Protein AF-A0A374RTV6-F1 (afdb_monomer_lite)

Foldseek 3Di:
DDDFQWKAAQQGRIFGFPDWDQDPVVRWIWTDGPPDPDTHTPVRIDSGRQDDPVLQVVLQVQLVVDPPPSLCSSVVHDPPPLPPDPCVPDPDSPVVSVVVSVVSVCVNVVVPPPD

Sequence (115 aa):
MEREIDLYGPRGEHYKVRFFARLPHMDSWLISYAFNNDLIAVSSLYLKAPDSWKKLLEDLDEGANHSEYSPCFYFRKDMCDCSSCEADRYSNCDQPAFKDIASRIRKLRGEGDAD

Structure (mmCIF, N/CA/C/O backbone):
data_AF-A0A374RTV6-F1
#
_entry.id   AF-A0A374RTV6-F1
#
loop_
_atom_site.group_PDB
_atom_site.id
_atom_site.type_symbol
_atom_site.label_atom_id
_atom_site.label_alt_id
_atom_site.label_comp_id
_atom_site.label_asym_id
_atom_site.label_entity_id
_atom_site.label_seq_id
_atom_site.pdbx_PDB_ins_code
_atom_site.Cartn_x
_atom_site.Cartn_y
_atom_site.Cartn_z
_atom_site.occupancy
_atom_site.B_iso_or_equiv
_atom_site.auth_seq_id
_atom_site.auth_comp_id
_atom_site.auth_asym_id
_atom_site.auth_atom_id
_atom_site.pdbx_PDB_model_num
ATOM 1 N N . MET A 1 1 ? 10.341 4.797 28.668 1.00 40.09 1 MET A N 1
ATOM 2 C CA . MET A 1 1 ? 10.268 5.018 27.211 1.00 40.09 1 MET A CA 1
ATOM 3 C C . MET A 1 1 ? 8.979 4.355 26.754 1.00 40.09 1 MET A C 1
ATOM 5 O O . MET A 1 1 ? 8.953 3.139 26.614 1.00 40.09 1 MET A O 1
ATOM 9 N N . GLU A 1 2 ? 7.876 5.103 26.717 1.00 49.53 2 GLU A N 1
ATOM 10 C CA . GLU A 1 2 ? 6.599 4.570 26.226 1.00 49.53 2 GLU A CA 1
ATOM 11 C C . GLU A 1 2 ? 6.753 4.300 24.728 1.00 49.53 2 GLU A C 1
ATOM 13 O O . GLU A 1 2 ? 7.231 5.162 23.992 1.00 49.53 2 GLU A O 1
ATOM 18 N N . ARG A 1 3 ? 6.449 3.076 24.285 1.00 57.12 3 ARG A N 1
ATOM 19 C CA . ARG A 1 3 ? 6.431 2.762 22.856 1.00 57.12 3 ARG A CA 1
ATOM 20 C C . ARG A 1 3 ? 5.205 3.439 22.263 1.00 57.12 3 ARG A C 1
ATOM 22 O O . ARG A 1 3 ? 4.084 3.059 22.589 1.00 57.12 3 ARG A O 1
ATOM 29 N N . GLU A 1 4 ? 5.434 4.430 21.418 1.00 65.06 4 GLU A N 1
ATOM 30 C CA . GLU A 1 4 ? 4.406 4.979 20.546 1.00 65.06 4 GLU A CA 1
ATOM 31 C C . GLU A 1 4 ? 3.943 3.861 19.603 1.00 65.06 4 GLU A C 1
ATOM 33 O O . GLU A 1 4 ? 4.767 3.220 18.949 1.00 65.06 4 GLU A O 1
ATOM 38 N N . ILE A 1 5 ? 2.645 3.551 19.612 1.00 78.38 5 ILE A N 1
ATOM 39 C CA . ILE A 1 5 ? 2.055 2.570 18.698 1.00 78.38 5 ILE A CA 1
ATOM 40 C C . ILE A 1 5 ? 1.348 3.356 17.603 1.00 78.38 5 ILE A C 1
ATOM 42 O O . ILE A 1 5 ? 0.345 4.023 17.863 1.00 78.38 5 ILE A O 1
ATOM 46 N N . ASP A 1 6 ? 1.876 3.248 16.390 1.00 84.94 6 ASP A N 1
ATOM 47 C CA . ASP A 1 6 ? 1.260 3.782 15.185 1.00 84.94 6 ASP A CA 1
ATOM 48 C C . ASP A 1 6 ? 0.240 2.781 14.639 1.00 84.94 6 ASP A C 1
ATOM 50 O O . ASP A 1 6 ? 0.559 1.613 14.402 1.00 84.94 6 ASP A O 1
ATOM 54 N N . LEU A 1 7 ? -0.997 3.240 14.448 1.00 90.56 7 LEU A N 1
ATOM 55 C CA . LEU A 1 7 ? -2.055 2.467 13.803 1.00 90.56 7 LEU A CA 1
ATOM 56 C C . LEU A 1 7 ? -2.552 3.189 12.560 1.00 90.56 7 LEU A C 1
ATOM 58 O O . LEU A 1 7 ? -2.532 4.416 12.492 1.00 90.56 7 LEU A O 1
ATOM 62 N N . TYR A 1 8 ? -3.0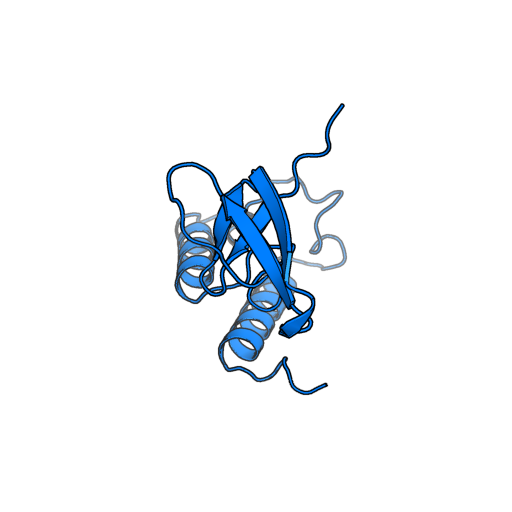25 2.419 11.588 1.00 90.81 8 TYR A N 1
ATOM 63 C CA . TYR A 1 8 ? -3.496 2.938 10.315 1.00 90.81 8 TYR A CA 1
ATOM 64 C C . TYR A 1 8 ? -4.934 2.526 10.035 1.00 90.81 8 TYR A C 1
ATOM 66 O O . TYR A 1 8 ? -5.312 1.382 10.276 1.00 90.81 8 TYR A O 1
ATOM 74 N N . GLY A 1 9 ? -5.728 3.457 9.517 1.00 88.94 9 GLY A N 1
ATOM 75 C CA . GLY A 1 9 ? -7.070 3.198 9.015 1.00 88.94 9 GLY A CA 1
ATOM 76 C C . GLY A 1 9 ? -7.067 2.435 7.689 1.00 88.94 9 GLY A C 1
ATOM 77 O O . GLY A 1 9 ? -6.022 2.302 7.046 1.00 88.94 9 GLY A O 1
ATOM 78 N N . PRO A 1 10 ? -8.240 1.963 7.236 1.00 83.31 10 PRO A N 1
ATOM 79 C CA . PRO A 1 10 ? -8.382 1.209 5.990 1.00 83.31 10 PRO A CA 1
ATOM 80 C C . PRO A 1 10 ? -8.013 2.009 4.736 1.00 83.31 10 PRO A C 1
ATOM 82 O O . PRO A 1 10 ? -7.788 1.413 3.688 1.00 83.31 10 PRO A O 1
ATOM 85 N N . ARG A 1 11 ? -7.925 3.345 4.816 1.00 79.75 11 ARG A N 1
ATOM 86 C CA . ARG A 1 11 ? -7.473 4.201 3.707 1.00 79.75 11 ARG A CA 1
ATOM 87 C C . ARG A 1 11 ? -6.068 4.764 3.941 1.00 79.75 11 ARG A C 1
ATOM 89 O O . ARG A 1 11 ? -5.655 5.676 3.228 1.00 79.75 11 ARG A O 1
ATOM 96 N N . GLY A 1 12 ? -5.338 4.236 4.925 1.00 83.38 12 GLY A N 1
ATOM 97 C CA . GLY A 1 12 ? -3.995 4.694 5.279 1.00 83.38 12 GLY A CA 1
ATOM 98 C C . GLY A 1 12 ? -3.963 5.904 6.213 1.00 83.38 12 GLY A C 1
ATOM 99 O O . GLY A 1 12 ? -2.898 6.492 6.385 1.00 83.38 12 GLY A O 1
ATOM 100 N N . GLU A 1 13 ? -5.088 6.288 6.828 1.00 87.94 13 GLU A N 1
ATOM 101 C CA . GLU A 1 13 ? -5.113 7.348 7.840 1.00 87.94 13 GLU A CA 1
ATOM 102 C C . GLU A 1 13 ? -4.208 6.977 9.015 1.00 87.94 13 GLU A C 1
ATOM 104 O O . GLU A 1 13 ? -4.363 5.904 9.584 1.00 87.94 13 GLU A O 1
ATOM 109 N N . HIS A 1 14 ? -3.273 7.843 9.399 1.00 88.06 14 HIS A N 1
ATOM 110 C CA . HIS A 1 14 ? -2.373 7.577 10.520 1.00 88.06 14 HIS A CA 1
ATOM 111 C C . HIS A 1 14 ? -2.994 8.035 11.843 1.00 88.06 14 HIS A C 1
ATOM 113 O O . HIS A 1 14 ? -3.397 9.189 11.991 1.00 88.06 14 HIS A O 1
ATOM 119 N N . TYR A 1 15 ? -3.051 7.126 12.815 1.00 88.06 15 TYR A N 1
ATOM 120 C CA . TYR A 1 15 ? -3.574 7.365 14.152 1.00 88.06 15 TYR A CA 1
ATOM 121 C C . TYR A 1 15 ? -2.468 7.215 15.193 1.00 88.06 15 TYR A C 1
ATOM 123 O O . TYR A 1 15 ? -1.983 6.116 15.467 1.00 88.06 15 TYR A O 1
ATOM 131 N N . LYS A 1 16 ? -2.139 8.335 15.842 1.00 87.75 16 LYS A N 1
ATOM 132 C CA . LYS A 1 16 ? -1.317 8.350 17.051 1.00 87.75 16 LYS A CA 1
ATOM 133 C C . LYS A 1 16 ? -2.182 7.988 18.254 1.00 87.75 16 LYS A C 1
ATOM 135 O O . LYS A 1 16 ? -3.020 8.787 18.690 1.00 87.75 16 LYS A O 1
ATOM 140 N N . VAL A 1 17 ? -2.000 6.771 18.762 1.00 87.44 17 VAL A N 1
ATOM 141 C CA . VAL A 1 17 ? -2.823 6.225 19.847 1.00 87.44 17 VAL A CA 1
ATOM 142 C C . VAL A 1 17 ? -2.520 6.940 21.160 1.00 87.44 17 VAL A C 1
ATOM 144 O O . VAL A 1 17 ? -1.371 7.037 21.583 1.00 87.44 17 VAL A O 1
ATOM 147 N N . ARG A 1 18 ? -3.573 7.411 21.834 1.00 86.75 18 ARG A N 1
ATOM 148 C CA . ARG A 1 18 ? -3.487 7.987 23.179 1.00 86.75 18 ARG A CA 1
ATOM 149 C C . ARG A 1 18 ? -3.685 6.924 24.254 1.00 86.75 18 ARG A C 1
ATOM 151 O O . ARG A 1 18 ? -2.904 6.846 25.194 1.00 86.75 18 ARG A O 1
ATOM 158 N N . PHE A 1 19 ? -4.748 6.134 24.134 1.00 87.19 19 PHE A N 1
ATOM 159 C CA . PHE A 1 19 ? -5.014 5.001 25.014 1.00 87.19 19 PHE A CA 1
ATOM 160 C C . PHE A 1 19 ? -5.878 3.955 24.315 1.00 87.19 19 PHE A C 1
ATOM 162 O O . PHE A 1 19 ? -6.618 4.255 23.375 1.00 87.19 19 PHE A O 1
ATOM 169 N N . PHE A 1 20 ? -5.799 2.735 24.837 1.00 90.44 20 PHE A N 1
ATOM 170 C CA . PHE A 1 20 ? -6.688 1.639 24.490 1.00 90.44 20 PHE A CA 1
ATOM 171 C C . PHE A 1 20 ? -7.801 1.535 25.531 1.00 90.44 20 PHE A C 1
ATOM 173 O O . PHE A 1 20 ? -7.544 1.618 26.733 1.00 90.44 20 PHE A O 1
ATOM 180 N N . ALA A 1 21 ? -9.030 1.322 25.077 1.00 91.25 21 ALA A N 1
ATOM 181 C CA . ALA A 1 21 ? -10.181 1.067 25.928 1.00 91.25 21 ALA A CA 1
ATOM 182 C C . ALA A 1 21 ? -10.760 -0.312 25.611 1.00 91.25 21 ALA A C 1
ATOM 184 O O . ALA A 1 21 ? -11.132 -0.599 24.473 1.00 91.25 21 ALA A O 1
ATOM 185 N N . ARG A 1 22 ? -10.862 -1.169 26.627 1.00 92.12 22 ARG A N 1
ATOM 186 C CA . ARG A 1 22 ? -11.592 -2.433 26.525 1.00 92.12 22 ARG A CA 1
ATOM 187 C C . ARG A 1 22 ? -13.056 -2.181 26.874 1.00 92.12 22 ARG A C 1
ATOM 189 O O . ARG A 1 22 ? -13.336 -1.636 27.937 1.00 92.12 22 ARG A O 1
ATOM 196 N N . LEU A 1 23 ? -13.977 -2.626 26.019 1.00 89.69 23 LEU A N 1
ATOM 197 C CA . LEU A 1 23 ? -15.417 -2.656 26.305 1.00 89.69 23 LEU A CA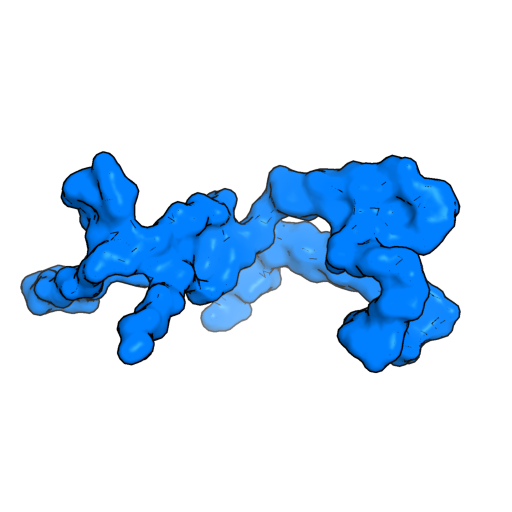 1
ATOM 198 C C . LEU A 1 23 ? -15.886 -4.103 26.521 1.00 89.69 23 LEU A C 1
ATOM 200 O O . LEU A 1 23 ? -16.247 -4.766 25.543 1.00 89.69 23 LEU A O 1
ATOM 204 N N . PRO A 1 24 ? -15.885 -4.630 27.765 1.00 90.75 24 PRO A N 1
ATOM 205 C CA . PRO A 1 24 ? -16.132 -6.049 28.031 1.00 90.75 24 PRO A CA 1
ATOM 206 C C . PRO A 1 24 ? -17.430 -6.570 27.415 1.00 90.75 24 PRO A C 1
ATOM 208 O O . PRO A 1 24 ? -17.426 -7.640 26.821 1.00 90.75 24 PRO A O 1
ATOM 211 N N . HIS A 1 25 ? -18.499 -5.768 27.469 1.00 90.25 25 HIS A N 1
ATOM 212 C CA . HIS A 1 25 ? -19.815 -6.123 26.938 1.00 90.25 25 HIS A CA 1
ATOM 213 C C . HIS A 1 25 ? -19.831 -6.400 25.424 1.00 90.25 25 HIS A C 1
ATOM 215 O O . HIS A 1 25 ? -20.628 -7.207 24.965 1.00 90.25 25 HIS A O 1
ATOM 221 N N . MET A 1 26 ? -18.947 -5.758 24.657 1.00 86.81 26 MET A N 1
ATOM 222 C CA . MET A 1 26 ? -18.879 -5.889 23.194 1.00 86.81 26 MET A CA 1
ATOM 223 C C . MET A 1 26 ? -17.725 -6.776 22.720 1.00 86.81 26 MET A C 1
ATOM 225 O O . MET A 1 26 ? -17.409 -6.791 21.535 1.00 86.81 26 MET A O 1
ATOM 229 N N . ASP A 1 27 ? -17.009 -7.406 23.650 1.00 90.38 27 ASP A N 1
ATOM 230 C CA . ASP A 1 27 ? -15.752 -8.114 23.392 1.00 90.38 27 ASP A CA 1
ATOM 231 C C . ASP A 1 27 ? -14.735 -7.361 22.503 1.00 90.38 27 ASP A C 1
ATOM 233 O O . ASP A 1 27 ? -13.917 -7.941 21.804 1.00 90.38 27 ASP A O 1
ATOM 237 N N . SER A 1 28 ? -14.780 -6.026 22.528 1.00 91.75 28 SER A N 1
ATOM 238 C CA . SER A 1 28 ? -14.013 -5.178 21.617 1.00 91.75 28 SER A CA 1
ATOM 239 C C . SER A 1 28 ? -12.959 -4.342 22.340 1.00 91.75 28 SER A C 1
ATOM 241 O O . SER A 1 28 ? -13.125 -3.959 23.509 1.00 91.75 28 SER A O 1
ATOM 243 N N . TRP A 1 29 ? -11.881 -4.049 21.615 1.00 94.12 29 TRP A N 1
ATOM 244 C CA . TRP A 1 29 ? -10.891 -3.031 21.951 1.00 94.12 29 TRP A CA 1
ATOM 245 C C . TRP A 1 29 ? -11.086 -1.820 21.048 1.00 94.12 29 TRP A C 1
ATOM 247 O O . TRP A 1 29 ? -11.256 -1.965 19.837 1.00 94.12 29 TRP A O 1
ATOM 257 N N . LEU A 1 30 ? -11.031 -0.636 21.641 1.00 92.88 30 LEU A N 1
ATOM 258 C CA . LEU A 1 30 ? -11.098 0.639 20.947 1.00 92.88 30 LEU A CA 1
ATOM 259 C C . LEU A 1 30 ? -9.817 1.431 21.204 1.00 92.88 30 LEU A C 1
ATOM 261 O O . LEU A 1 30 ? -9.179 1.261 22.246 1.00 92.88 30 LEU A O 1
ATOM 265 N N . ILE A 1 31 ? -9.477 2.330 20.290 1.00 91.12 31 ILE A N 1
ATOM 266 C CA . ILE A 1 31 ? -8.484 3.376 20.531 1.00 91.12 31 ILE A CA 1
ATOM 267 C C . ILE A 1 31 ? -9.146 4.739 20.630 1.00 91.12 31 ILE A C 1
ATOM 269 O O . ILE A 1 31 ? -10.145 5.006 19.967 1.00 91.12 31 ILE A O 1
ATOM 273 N N . SER A 1 32 ? -8.523 5.613 21.410 1.00 88.94 32 SER A N 1
ATOM 274 C CA . SER A 1 32 ? -8.658 7.061 21.277 1.00 88.94 32 SER A CA 1
ATOM 275 C C . SER A 1 32 ? -7.376 7.607 20.647 1.00 88.94 32 SER A C 1
ATOM 277 O O . SER A 1 32 ? -6.276 7.170 21.002 1.00 88.94 32 SER A O 1
ATOM 279 N N . TYR A 1 33 ? -7.506 8.560 19.726 1.00 84.31 33 TYR A N 1
ATOM 280 C CA . TYR A 1 33 ? -6.388 9.248 19.075 1.00 84.31 33 TYR A CA 1
ATOM 281 C C . TYR A 1 33 ? -6.455 10.761 19.327 1.00 84.31 33 TYR A C 1
ATOM 283 O O . TYR A 1 33 ? -7.457 11.286 19.810 1.00 84.31 33 TYR A O 1
ATOM 291 N N . ALA A 1 34 ? -5.354 11.472 19.083 1.00 69.94 34 ALA A N 1
ATOM 292 C CA . ALA A 1 34 ? -5.259 12.891 19.421 1.00 69.94 34 ALA A CA 1
ATOM 293 C C . ALA A 1 34 ? -6.264 13.764 18.635 1.00 69.94 34 ALA A C 1
ATOM 295 O O . ALA A 1 34 ? -6.501 13.544 17.451 1.00 69.94 34 ALA A O 1
ATOM 296 N N . PHE A 1 35 ? -6.790 14.797 19.306 1.00 63.19 35 PHE A N 1
ATOM 297 C CA . PHE A 1 35 ? -7.675 15.860 18.792 1.00 63.19 35 PHE A CA 1
ATOM 298 C C . PHE A 1 35 ? -9.149 15.517 18.519 1.00 63.19 35 PHE A C 1
ATOM 300 O O . PHE A 1 35 ? -9.916 16.453 18.310 1.00 63.19 35 PHE A O 1
ATOM 307 N N . ASN A 1 36 ? -9.578 14.255 18.636 1.00 65.19 36 ASN A N 1
ATOM 308 C CA . ASN A 1 36 ? -10.998 13.877 18.621 1.00 65.19 36 ASN A CA 1
ATOM 309 C C . ASN A 1 36 ? -11.355 12.973 19.814 1.00 65.19 36 ASN A C 1
ATOM 311 O O . ASN A 1 36 ? -10.537 12.189 20.287 1.00 65.19 36 ASN A O 1
ATOM 315 N N . ASN A 1 37 ? -12.603 13.065 20.283 1.00 71.12 37 ASN A N 1
ATOM 316 C CA . ASN A 1 37 ? -13.174 12.127 21.264 1.00 71.12 37 ASN A CA 1
ATOM 317 C C . ASN A 1 37 ? -13.726 10.852 20.601 1.00 71.12 37 ASN A C 1
ATOM 319 O O . ASN A 1 37 ? -14.408 10.062 21.255 1.00 71.12 37 ASN A O 1
ATOM 323 N N . ASP A 1 38 ? -13.447 10.657 19.313 1.00 81.12 38 ASP A N 1
ATOM 324 C CA . ASP A 1 38 ? -13.891 9.487 18.574 1.00 81.12 38 ASP A CA 1
ATOM 325 C C . ASP A 1 38 ? -13.136 8.246 19.049 1.00 81.12 38 ASP A C 1
ATOM 327 O O . ASP A 1 38 ? -11.922 8.266 19.283 1.00 81.12 38 ASP A O 1
ATOM 331 N N . LEU A 1 39 ? -13.882 7.153 19.183 1.00 86.62 39 LEU A N 1
ATOM 332 C CA . LEU A 1 39 ? -13.340 5.838 19.476 1.00 86.62 39 LEU A CA 1
ATOM 333 C C . LEU A 1 39 ? -13.402 4.985 18.212 1.00 86.62 39 LEU A C 1
ATOM 335 O O . LEU A 1 39 ? -14.467 4.839 17.614 1.00 86.62 39 LEU A O 1
ATOM 339 N N . ILE A 1 40 ? -12.269 4.404 17.826 1.00 90.62 40 ILE A N 1
ATOM 340 C CA . ILE A 1 40 ? -12.169 3.539 16.644 1.00 90.62 40 ILE A CA 1
ATOM 341 C C . ILE A 1 40 ? -11.919 2.109 17.099 1.00 90.62 40 ILE A C 1
ATOM 343 O O . ILE A 1 40 ? -11.101 1.872 17.988 1.00 90.62 40 ILE A O 1
ATOM 347 N N . ALA A 1 41 ? -12.617 1.152 16.490 1.00 92.62 41 ALA A N 1
ATOM 348 C CA . ALA A 1 41 ? -12.396 -0.259 16.759 1.00 92.62 41 ALA A CA 1
ATOM 349 C C . ALA A 1 41 ? -10.993 -0.684 16.320 1.00 92.62 41 ALA A C 1
ATOM 351 O O . ALA A 1 41 ? -10.591 -0.472 15.181 1.00 92.62 41 ALA A O 1
ATOM 352 N N . VAL A 1 42 ? -10.249 -1.335 17.214 1.00 92.12 42 VAL A N 1
ATOM 353 C CA . VAL A 1 42 ? -8.915 -1.866 16.891 1.00 92.12 42 VAL A CA 1
ATOM 354 C C . VAL A 1 42 ? -8.988 -2.875 15.746 1.00 92.12 42 VAL A C 1
ATOM 356 O O . VAL A 1 42 ? -8.075 -2.942 14.934 1.00 92.12 42 VAL A O 1
ATOM 359 N N . SER A 1 43 ? -10.092 -3.617 15.638 1.00 91.56 43 SER A N 1
ATOM 360 C CA . SER A 1 43 ? -10.320 -4.588 14.563 1.00 91.56 43 SER A CA 1
ATOM 361 C C . SER A 1 43 ? -10.393 -3.972 13.162 1.00 91.56 43 SER A C 1
ATOM 363 O O . SER A 1 43 ? -10.253 -4.703 12.189 1.00 91.56 43 SER A O 1
ATOM 365 N N . SER A 1 44 ? -10.596 -2.656 13.038 1.00 90.12 44 SER A N 1
ATOM 366 C CA . SER A 1 44 ? -10.593 -1.950 11.749 1.00 90.12 44 SER A CA 1
ATOM 367 C C . SER A 1 44 ? -9.264 -1.252 11.441 1.00 90.12 44 SER A C 1
ATOM 369 O O . SER A 1 44 ? -9.213 -0.426 10.530 1.00 90.12 44 SER A O 1
ATOM 371 N N . LEU A 1 45 ? -8.219 -1.504 12.233 1.00 91.31 45 LEU A N 1
ATOM 372 C CA . LEU A 1 45 ? -6.932 -0.822 12.138 1.00 91.31 45 LEU A CA 1
ATOM 373 C C . LEU A 1 45 ? -5.799 -1.788 11.801 1.00 91.31 45 LEU A C 1
ATOM 375 O O . LEU A 1 45 ? -5.834 -2.974 12.125 1.00 91.31 45 LEU A O 1
ATOM 379 N N . TYR A 1 46 ? -4.753 -1.238 11.196 1.00 89.12 46 TYR A N 1
ATOM 380 C CA . TYR A 1 46 ? -3.591 -1.973 10.721 1.00 89.12 46 TYR A CA 1
ATOM 381 C C . TYR A 1 46 ? -2.317 -1.461 11.393 1.00 89.12 46 TYR A C 1
ATOM 383 O O . TYR A 1 46 ? -2.162 -0.267 11.635 1.00 89.12 46 TYR A O 1
ATOM 391 N N . LEU A 1 47 ? -1.367 -2.361 11.653 1.00 88.88 47 LEU A N 1
ATOM 392 C CA . LEU A 1 47 ? -0.032 -2.009 12.170 1.00 88.88 47 LEU A CA 1
ATOM 393 C C . LEU A 1 47 ? 0.877 -1.379 11.102 1.00 88.88 47 LEU A C 1
ATOM 395 O O . LEU A 1 47 ? 1.916 -0.808 11.417 1.00 88.88 47 LEU A O 1
ATOM 399 N N . LYS A 1 48 ? 0.513 -1.523 9.828 1.00 86.25 48 LYS A N 1
ATOM 400 C CA . LYS A 1 48 ? 1.174 -0.899 8.681 1.00 86.25 48 LYS A CA 1
ATOM 401 C C . LYS A 1 48 ? 0.097 -0.266 7.820 1.00 86.25 48 LYS A C 1
ATOM 403 O O . LYS A 1 48 ? -0.971 -0.857 7.684 1.00 86.25 48 LYS A O 1
ATOM 408 N N . ALA A 1 49 ? 0.379 0.894 7.235 1.00 84.81 49 ALA A N 1
ATOM 409 C CA . ALA A 1 49 ? -0.553 1.534 6.317 1.00 84.81 49 ALA A CA 1
ATOM 410 C C . ALA A 1 49 ? -0.949 0.542 5.209 1.00 84.81 49 ALA A C 1
ATOM 412 O O . ALA A 1 49 ? -0.044 0.015 4.547 1.00 84.81 49 ALA A O 1
ATOM 413 N N . PRO A 1 50 ? -2.251 0.254 5.017 1.00 85.25 50 PRO A N 1
ATOM 414 C CA . PRO A 1 50 ? -2.682 -0.554 3.893 1.00 85.25 50 PRO A CA 1
ATOM 415 C C . PRO A 1 50 ? -2.312 0.151 2.591 1.00 85.25 50 PRO A C 1
ATOM 417 O O . PRO A 1 50 ? -2.166 1.377 2.527 1.00 85.25 50 PRO A O 1
ATOM 420 N N . ASP A 1 51 ? -2.139 -0.644 1.543 1.00 87.69 51 ASP A N 1
ATOM 421 C CA . ASP A 1 51 ? -1.929 -0.080 0.223 1.00 87.69 51 ASP A CA 1
ATOM 422 C C . ASP A 1 51 ? -3.208 0.609 -0.274 1.00 87.69 51 ASP A C 1
ATOM 424 O O . ASP A 1 51 ? -4.317 0.299 0.163 1.00 87.69 51 ASP A O 1
ATOM 428 N N . SER A 1 52 ? -3.064 1.559 -1.193 1.00 89.25 52 SER A N 1
ATOM 429 C CA . SER A 1 52 ? -4.207 2.242 -1.800 1.00 89.25 52 SER A CA 1
ATOM 430 C C . SER A 1 52 ? -3.927 2.568 -3.260 1.00 89.25 52 SER A C 1
ATOM 432 O O . SER A 1 52 ? -2.778 2.759 -3.653 1.00 89.25 52 SER A O 1
ATOM 434 N N . TRP A 1 53 ? -4.985 2.712 -4.062 1.00 90.00 53 TRP A N 1
ATOM 435 C CA . TRP A 1 53 ? -4.861 3.169 -5.450 1.00 90.00 53 TRP A CA 1
ATOM 436 C C . TRP A 1 53 ? -4.122 4.504 -5.562 1.00 90.00 53 TRP A C 1
ATOM 438 O O . TRP A 1 53 ? -3.316 4.678 -6.469 1.00 90.00 53 TRP A O 1
ATOM 448 N N . LYS A 1 54 ? -4.359 5.422 -4.614 1.00 90.25 54 LYS A N 1
ATOM 449 C CA . LYS A 1 54 ? -3.663 6.710 -4.554 1.00 90.25 54 LYS A CA 1
ATOM 450 C C . LYS A 1 54 ? -2.164 6.518 -4.323 1.00 90.25 54 LYS A C 1
ATOM 452 O O . LYS A 1 54 ? -1.376 7.086 -5.063 1.00 90.25 54 LYS A O 1
ATOM 457 N N . LYS A 1 55 ? -1.781 5.687 -3.350 1.00 90.94 55 LYS A N 1
ATOM 458 C CA . LYS A 1 55 ? -0.371 5.397 -3.062 1.00 90.94 55 LYS A CA 1
ATOM 459 C C . LYS A 1 55 ? 0.318 4.713 -4.245 1.00 90.94 55 LYS A C 1
ATOM 461 O O . LYS A 1 55 ? 1.419 5.099 -4.609 1.00 90.94 55 LYS A O 1
ATOM 466 N N . LEU A 1 56 ? -0.336 3.729 -4.868 1.00 95.06 56 LEU A N 1
ATOM 467 C CA . LEU A 1 56 ? 0.200 3.070 -6.059 1.00 95.06 56 LEU A CA 1
ATOM 468 C C . LEU A 1 56 ? 0.410 4.067 -7.202 1.00 95.06 56 LEU A C 1
ATOM 470 O O . LEU A 1 56 ? 1.445 4.014 -7.855 1.00 95.06 56 LEU A O 1
ATOM 474 N N . LEU A 1 57 ? -0.535 4.984 -7.421 1.00 95.94 57 LEU A N 1
ATOM 475 C CA . LEU A 1 57 ? -0.382 6.036 -8.422 1.00 95.94 57 LEU A CA 1
ATOM 476 C C . LEU A 1 57 ? 0.779 6.980 -8.083 1.00 95.94 57 LEU A C 1
ATOM 478 O O . LEU A 1 57 ? 1.599 7.236 -8.949 1.00 95.94 57 LEU A O 1
ATOM 482 N N . GLU A 1 58 ? 0.900 7.429 -6.832 1.00 94.69 58 GLU A N 1
ATOM 483 C CA . GLU A 1 58 ? 2.012 8.283 -6.392 1.00 94.69 58 GLU A CA 1
ATOM 484 C C . GLU A 1 58 ? 3.379 7.609 -6.583 1.00 94.69 58 GLU A C 1
ATOM 486 O O . GLU A 1 58 ? 4.342 8.275 -6.955 1.00 94.69 58 GLU A O 1
ATOM 491 N N . ASP A 1 59 ? 3.483 6.304 -6.326 1.00 94.94 59 ASP A N 1
ATOM 492 C CA . ASP A 1 59 ? 4.718 5.541 -6.542 1.00 94.94 59 ASP A CA 1
ATOM 493 C C . ASP A 1 59 ? 5.019 5.365 -8.044 1.00 94.94 59 ASP A C 1
ATOM 495 O O . ASP A 1 59 ? 6.170 5.463 -8.467 1.00 94.94 59 ASP A O 1
ATOM 499 N N . LEU A 1 60 ? 3.992 5.148 -8.873 1.00 96.56 60 LEU A N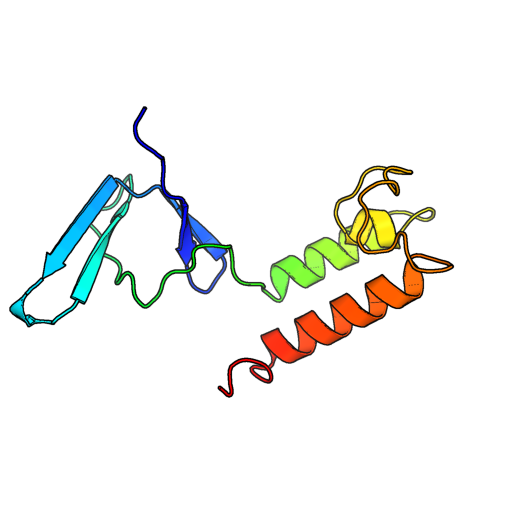 1
ATOM 500 C CA . LEU A 1 60 ? 4.136 5.075 -10.333 1.00 96.56 60 LEU A CA 1
ATOM 501 C C . LEU A 1 60 ? 4.535 6.423 -10.943 1.00 96.56 60 LEU A C 1
ATOM 503 O O . LEU A 1 60 ? 5.425 6.452 -11.790 1.00 96.56 60 LEU A O 1
ATOM 507 N N . ASP A 1 61 ? 3.912 7.518 -10.504 1.00 96.56 61 ASP A N 1
ATOM 508 C CA . ASP A 1 61 ? 4.247 8.879 -10.928 1.00 96.56 61 ASP A CA 1
ATOM 509 C C . ASP A 1 61 ? 5.681 9.229 -10.527 1.00 96.56 61 ASP A C 1
ATOM 511 O O . ASP A 1 61 ? 6.417 9.810 -11.323 1.00 96.56 61 ASP A O 1
ATOM 515 N N . GLU A 1 62 ? 6.109 8.830 -9.324 1.00 94.25 62 GLU A N 1
ATOM 516 C CA . GLU A 1 62 ? 7.501 8.981 -8.904 1.00 94.25 62 GLU A CA 1
ATOM 517 C C . GLU A 1 62 ? 8.427 8.262 -9.887 1.00 94.25 62 GLU A C 1
ATOM 519 O O . GLU A 1 62 ? 9.287 8.902 -10.479 1.00 94.25 62 GLU A O 1
ATOM 524 N N . GLY A 1 63 ? 8.207 6.973 -10.159 1.00 93.44 63 GLY A N 1
ATOM 525 C CA . GLY A 1 63 ? 9.011 6.238 -11.139 1.00 93.44 63 GLY A CA 1
ATOM 526 C C . GLY A 1 63 ? 9.000 6.868 -12.539 1.00 93.44 63 GLY A C 1
ATOM 527 O O . GLY A 1 63 ? 10.047 6.962 -13.177 1.00 93.44 63 GLY A O 1
ATOM 528 N N . ALA A 1 64 ? 7.844 7.338 -13.011 1.00 94.44 64 ALA A N 1
ATOM 529 C CA . ALA A 1 64 ? 7.677 7.919 -14.344 1.00 94.44 64 ALA A CA 1
ATOM 530 C C . ALA A 1 64 ? 8.363 9.286 -14.517 1.00 94.44 64 ALA A C 1
ATOM 532 O O . ALA A 1 64 ? 8.744 9.640 -15.634 1.00 94.44 64 ALA A O 1
ATOM 533 N N . ASN A 1 65 ? 8.537 10.045 -13.432 1.00 94.56 65 ASN A N 1
ATOM 534 C CA . ASN A 1 65 ? 9.174 11.363 -13.463 1.00 94.56 65 ASN A CA 1
ATOM 535 C C . ASN A 1 65 ? 10.710 11.307 -13.544 1.00 94.56 65 ASN A C 1
ATOM 537 O O . ASN A 1 65 ? 11.337 12.347 -13.757 1.00 94.56 65 ASN A O 1
ATOM 541 N N . HIS A 1 66 ? 11.323 10.124 -13.429 1.00 89.44 66 HIS A N 1
ATOM 542 C CA . HIS A 1 66 ? 12.775 9.946 -13.529 1.00 89.44 66 HIS A CA 1
ATOM 543 C C . HIS A 1 66 ? 13.137 9.055 -14.718 1.00 89.44 66 HIS A C 1
ATOM 545 O O . HIS A 1 66 ? 12.663 7.928 -14.838 1.00 89.44 66 HIS A O 1
ATOM 551 N N . SER A 1 67 ? 14.005 9.551 -15.604 1.00 83.25 67 SER A N 1
ATOM 552 C CA . SER A 1 67 ? 14.432 8.837 -16.820 1.00 83.25 67 SER A CA 1
ATOM 553 C C . SER A 1 67 ? 15.472 7.742 -16.567 1.00 83.25 67 SER A C 1
ATOM 555 O O . SER A 1 67 ? 15.623 6.834 -17.379 1.00 83.25 67 SER A O 1
ATOM 557 N N . GLU A 1 68 ? 16.203 7.838 -15.458 1.00 85.25 68 GLU A N 1
ATOM 558 C CA . GLU A 1 68 ? 17.169 6.840 -15.007 1.00 85.25 68 GLU A CA 1
ATOM 559 C C . GLU A 1 68 ? 16.729 6.297 -13.653 1.00 85.25 68 GLU A C 1
ATOM 561 O O . GLU A 1 68 ? 16.184 7.030 -12.829 1.00 85.25 68 GLU A O 1
ATOM 566 N N . TYR A 1 69 ? 16.979 5.008 -13.417 1.00 86.88 69 TYR A N 1
ATOM 567 C CA . TYR A 1 69 ? 16.624 4.342 -12.163 1.00 86.88 69 TYR A CA 1
ATOM 568 C C . TYR A 1 69 ? 15.129 4.453 -11.805 1.00 86.88 69 TYR A C 1
ATOM 570 O O . TYR A 1 69 ? 14.780 4.383 -10.629 1.00 86.88 69 TYR A O 1
ATOM 578 N N . SER A 1 70 ? 14.237 4.581 -12.799 1.00 91.31 70 SER A N 1
ATOM 579 C CA . SER A 1 70 ? 12.777 4.680 -12.614 1.00 91.31 70 SER A CA 1
ATOM 580 C C . SER A 1 70 ? 12.219 3.633 -11.639 1.00 91.31 70 SER A C 1
ATOM 582 O O . SER A 1 70 ? 11.433 3.997 -10.764 1.00 91.31 70 SER A O 1
ATOM 584 N N . PRO A 1 71 ? 12.652 2.353 -11.683 1.00 91.25 71 PRO A N 1
ATOM 585 C CA . PRO A 1 71 ? 12.220 1.375 -10.687 1.00 91.25 71 PRO A CA 1
ATOM 586 C C . PRO A 1 71 ? 12.675 1.692 -9.252 1.00 91.25 71 PRO A C 1
ATOM 588 O O . PRO A 1 71 ? 11.940 1.425 -8.309 1.00 91.25 71 PRO A O 1
ATOM 591 N N . CYS A 1 72 ? 13.862 2.270 -9.050 1.00 89.50 72 CYS A N 1
ATOM 592 C CA . CYS A 1 72 ? 14.330 2.666 -7.717 1.00 89.50 72 CYS A CA 1
ATOM 593 C C . CYS A 1 72 ? 13.453 3.785 -7.146 1.00 89.50 72 CYS A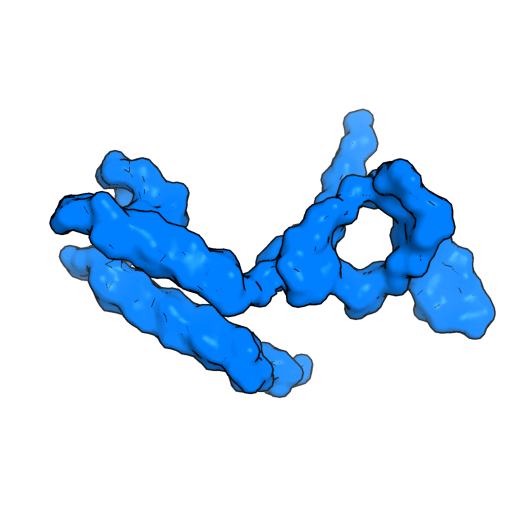 C 1
ATOM 595 O O . CYS A 1 72 ? 13.039 3.718 -5.990 1.00 89.50 72 CYS A O 1
ATOM 597 N N . PHE A 1 73 ? 13.100 4.760 -7.985 1.00 90.94 73 PHE A N 1
ATOM 598 C CA . PHE A 1 73 ? 12.186 5.841 -7.623 1.00 90.94 73 PHE A CA 1
ATOM 599 C C . PHE A 1 73 ? 10.772 5.341 -7.323 1.00 90.94 73 PHE A C 1
ATOM 601 O O . PHE A 1 73 ? 10.189 5.750 -6.319 1.00 90.94 73 PHE A O 1
ATOM 608 N N . TYR A 1 74 ? 10.272 4.375 -8.101 1.00 92.69 74 TYR A N 1
ATOM 609 C CA . TYR A 1 74 ? 9.032 3.655 -7.790 1.00 92.69 74 TYR A CA 1
ATOM 610 C C . TYR A 1 74 ? 9.059 3.042 -6.380 1.00 92.69 74 TYR A C 1
ATOM 612 O O . TYR A 1 74 ? 8.113 3.196 -5.609 1.00 92.69 74 TYR A O 1
ATOM 620 N N . PHE A 1 75 ? 10.176 2.419 -5.998 1.00 89.25 75 PHE A N 1
ATOM 621 C CA . PHE A 1 75 ? 10.368 1.851 -4.660 1.00 89.25 75 PHE A CA 1
ATOM 622 C C . PHE A 1 75 ? 10.727 2.876 -3.574 1.00 89.25 75 PHE A C 1
ATOM 624 O O . PHE A 1 75 ? 11.022 2.481 -2.441 1.00 89.25 75 PHE A O 1
ATOM 631 N N . ARG A 1 76 ? 10.706 4.182 -3.882 1.00 88.25 76 ARG A N 1
ATOM 632 C CA . ARG A 1 76 ? 11.120 5.266 -2.972 1.00 88.25 76 ARG A CA 1
ATOM 633 C C . ARG A 1 76 ? 12.539 5.057 -2.427 1.00 88.25 76 ARG A C 1
ATOM 635 O O . ARG A 1 76 ? 12.802 5.278 -1.244 1.00 88.25 76 ARG A O 1
ATOM 642 N N . LYS A 1 77 ? 13.443 4.579 -3.282 1.00 85.38 77 LYS A N 1
ATOM 643 C CA . LYS A 1 77 ? 14.859 4.361 -2.975 1.00 85.38 77 LYS A CA 1
ATOM 644 C C . LYS A 1 77 ? 15.720 5.423 -3.637 1.00 85.38 77 LYS A C 1
ATOM 646 O O . LYS A 1 77 ? 15.461 5.821 -4.770 1.00 85.38 77 LYS A O 1
ATOM 651 N N . ASP A 1 78 ? 16.780 5.813 -2.937 1.00 76.88 78 ASP A N 1
ATOM 652 C CA . ASP A 1 78 ? 17.817 6.660 -3.509 1.00 76.88 78 ASP A CA 1
ATOM 653 C C . ASP A 1 78 ? 18.588 5.904 -4.597 1.00 76.88 78 ASP A C 1
ATOM 655 O O . ASP A 1 78 ? 18.742 4.675 -4.561 1.00 76.88 78 ASP A O 1
ATOM 659 N N . MET A 1 79 ? 19.084 6.659 -5.580 1.00 70.75 79 MET A N 1
ATOM 660 C CA . MET A 1 79 ? 19.905 6.131 -6.665 1.00 70.75 79 MET A CA 1
ATOM 661 C C . MET A 1 79 ? 21.075 5.314 -6.079 1.00 70.75 79 MET A C 1
ATOM 663 O O . MET A 1 79 ? 21.842 5.817 -5.260 1.00 70.75 79 MET A O 1
ATOM 667 N N . CYS A 1 80 ? 21.220 4.062 -6.519 1.00 67.00 80 CYS A N 1
ATOM 668 C CA . CYS A 1 80 ? 22.327 3.154 -6.183 1.00 67.00 80 CYS A CA 1
ATOM 669 C C . CYS A 1 80 ? 22.379 2.555 -4.760 1.00 67.00 80 CYS A C 1
ATOM 671 O O . CYS A 1 80 ? 23.351 1.855 -4.464 1.00 67.00 80 CYS A O 1
ATOM 673 N N . ASP A 1 81 ? 21.361 2.707 -3.903 1.00 72.38 81 ASP A N 1
ATOM 674 C CA . ASP A 1 81 ? 21.288 1.920 -2.654 1.00 72.38 81 ASP A CA 1
ATOM 675 C C . ASP A 1 81 ? 20.709 0.512 -2.898 1.00 72.38 81 ASP A C 1
ATOM 677 O O . ASP A 1 81 ? 19.600 0.161 -2.483 1.00 72.38 81 ASP A O 1
ATOM 681 N N . CYS A 1 82 ? 21.466 -0.308 -3.632 1.00 78.56 82 CYS A N 1
ATOM 682 C CA . CYS A 1 82 ? 21.048 -1.664 -4.000 1.00 78.56 82 CYS A CA 1
ATOM 683 C C . CYS A 1 82 ? 21.423 -2.720 -2.955 1.00 78.56 82 CYS A C 1
ATOM 685 O O . CYS A 1 82 ? 20.801 -3.773 -2.919 1.00 78.56 82 CYS A O 1
ATOM 687 N N . SER A 1 83 ? 22.374 -2.435 -2.060 1.00 75.06 83 SER A N 1
ATOM 688 C CA . SER A 1 83 ? 22.940 -3.426 -1.125 1.00 75.06 83 SER A CA 1
ATOM 689 C C . SER A 1 83 ? 21.922 -4.070 -0.169 1.00 75.06 83 SER A C 1
ATOM 691 O O . SER A 1 83 ? 22.149 -5.161 0.351 1.00 75.06 83 SER A O 1
ATOM 693 N N . SER A 1 84 ? 20.786 -3.401 0.050 1.00 74.31 84 SER A N 1
ATOM 694 C CA . SER A 1 84 ? 19.652 -3.882 0.849 1.00 74.31 84 SER A CA 1
ATOM 695 C C . SER A 1 84 ? 18.333 -3.905 0.065 1.00 74.31 84 SER A C 1
ATOM 697 O O . SER A 1 84 ? 17.255 -4.051 0.647 1.00 74.31 84 SER A O 1
ATOM 699 N N . CYS A 1 85 ? 18.401 -3.735 -1.256 1.00 79.94 85 CYS A N 1
ATOM 700 C CA . CYS A 1 85 ? 17.229 -3.616 -2.104 1.00 79.94 85 CYS A CA 1
ATOM 701 C C . CYS A 1 85 ? 16.593 -4.987 -2.350 1.00 79.94 85 CYS A C 1
ATOM 703 O O . CYS A 1 85 ? 17.263 -5.984 -2.608 1.00 79.94 85 CYS A O 1
ATOM 705 N N . GLU A 1 86 ? 15.265 -5.040 -2.343 1.00 74.88 86 GLU A N 1
ATOM 706 C CA . GLU A 1 86 ? 14.517 -6.245 -2.713 1.00 74.88 86 GLU A CA 1
ATOM 707 C C . GLU A 1 86 ? 14.761 -6.687 -4.166 1.00 74.88 86 GLU A C 1
ATOM 709 O O . GLU A 1 86 ? 14.584 -7.861 -4.503 1.00 74.88 86 GLU A O 1
ATOM 714 N N . ALA A 1 87 ? 15.236 -5.763 -5.006 1.00 78.50 87 ALA A N 1
ATOM 715 C CA . ALA A 1 87 ? 15.647 -6.017 -6.377 1.00 78.50 87 ALA A CA 1
ATOM 716 C C . ALA A 1 87 ? 17.096 -6.530 -6.518 1.00 78.50 87 ALA A C 1
ATOM 718 O O . ALA A 1 87 ? 17.461 -6.945 -7.612 1.00 78.50 87 ALA A O 1
ATOM 719 N N . ASP A 1 88 ? 17.912 -6.563 -5.454 1.00 77.81 88 ASP A N 1
ATOM 720 C CA . ASP A 1 88 ? 19.356 -6.891 -5.517 1.00 77.81 88 ASP A CA 1
ATOM 721 C C . ASP A 1 88 ? 19.650 -8.287 -6.099 1.00 77.81 88 ASP A C 1
ATOM 723 O O . ASP A 1 88 ? 20.679 -8.537 -6.719 1.00 77.81 88 ASP A O 1
ATOM 727 N N . ARG A 1 89 ? 18.698 -9.217 -5.962 1.00 80.81 89 ARG A N 1
ATOM 728 C CA . ARG A 1 89 ? 18.809 -10.586 -6.498 1.00 80.81 89 ARG A CA 1
ATOM 729 C C . ARG A 1 89 ? 18.466 -10.699 -7.986 1.00 80.81 89 ARG A C 1
ATOM 731 O O . ARG A 1 89 ? 18.508 -11.803 -8.530 1.00 80.81 89 ARG A O 1
ATOM 738 N N . TYR A 1 90 ? 18.064 -9.605 -8.622 1.00 81.19 90 TYR A N 1
ATOM 739 C CA . TYR A 1 90 ? 17.622 -9.571 -10.009 1.00 81.19 90 TYR A CA 1
ATOM 740 C C . TYR A 1 90 ? 18.677 -8.914 -10.899 1.00 81.19 90 TYR A C 1
ATOM 742 O O . TYR A 1 90 ? 19.428 -8.044 -10.475 1.00 81.19 90 TYR A O 1
ATOM 750 N N . SER A 1 91 ? 18.714 -9.312 -12.172 1.00 82.38 91 SER A N 1
ATOM 751 C CA . SER A 1 91 ? 19.626 -8.722 -13.160 1.00 82.38 91 SER A CA 1
ATOM 752 C C . SER A 1 91 ? 19.300 -7.261 -13.492 1.00 82.38 91 SER A C 1
ATOM 754 O O . SER A 1 91 ? 20.141 -6.556 -14.039 1.00 82.38 91 SER A O 1
ATOM 756 N N . ASN A 1 92 ? 18.070 -6.825 -13.215 1.00 84.19 92 ASN A N 1
ATOM 757 C CA . ASN A 1 92 ? 17.608 -5.446 -13.314 1.00 84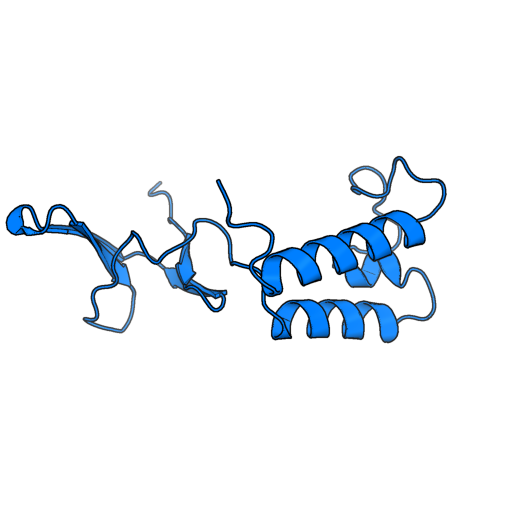.19 92 ASN A CA 1
ATOM 758 C C . ASN A 1 92 ? 16.451 -5.207 -12.331 1.00 84.19 92 ASN A C 1
ATOM 760 O O . ASN A 1 92 ? 15.894 -6.148 -11.762 1.00 84.19 92 ASN A O 1
ATOM 764 N N . CYS A 1 93 ? 16.074 -3.941 -12.154 1.00 89.19 93 CYS A N 1
ATOM 765 C CA . CYS A 1 93 ? 14.991 -3.562 -11.249 1.00 89.19 93 CYS A CA 1
ATOM 766 C C . CYS A 1 93 ? 13.594 -3.609 -11.906 1.00 89.19 93 CYS A C 1
ATOM 768 O O . CYS A 1 93 ? 12.588 -3.506 -11.207 1.00 89.19 93 CYS A O 1
ATOM 770 N N . ASP A 1 94 ? 13.511 -3.813 -13.225 1.00 90.44 94 ASP A N 1
ATOM 771 C CA . ASP A 1 94 ? 12.242 -3.797 -13.964 1.00 90.44 94 ASP A CA 1
ATOM 772 C C . ASP A 1 94 ? 11.358 -4.986 -13.581 1.00 90.44 94 ASP A C 1
ATOM 774 O O . ASP A 1 94 ? 10.177 -4.835 -13.266 1.00 90.44 94 ASP A O 1
ATOM 778 N N . GLN A 1 95 ? 11.932 -6.195 -13.573 1.00 90.94 95 GLN A N 1
ATOM 779 C CA . GLN A 1 95 ? 11.193 -7.406 -13.229 1.00 90.94 95 GLN A CA 1
ATOM 780 C C . GLN A 1 95 ? 10.585 -7.358 -11.811 1.00 90.94 95 GLN A C 1
ATOM 782 O O . GLN A 1 95 ? 9.399 -7.685 -11.684 1.00 90.94 95 GLN A O 1
ATOM 787 N N . PRO A 1 96 ? 11.328 -7.001 -10.741 1.00 90.81 96 PRO A N 1
ATOM 788 C CA . PRO A 1 96 ? 10.733 -6.859 -9.415 1.00 90.81 96 PRO A CA 1
ATOM 789 C C . PRO A 1 96 ? 9.685 -5.740 -9.355 1.00 90.81 96 PRO A C 1
ATOM 791 O O . PRO A 1 96 ? 8.630 -5.979 -8.774 1.00 90.81 96 PRO A O 1
ATOM 794 N N . ALA A 1 97 ? 9.887 -4.597 -10.025 1.00 92.88 97 ALA A N 1
ATOM 795 C CA . ALA A 1 97 ? 8.885 -3.525 -10.077 1.00 92.88 97 ALA A CA 1
ATOM 796 C C . ALA A 1 97 ? 7.557 -3.991 -10.696 1.00 92.88 97 ALA A C 1
ATOM 798 O O . ALA A 1 97 ? 6.503 -3.849 -10.080 1.00 92.88 97 ALA A O 1
ATOM 799 N N . PHE A 1 98 ? 7.578 -4.642 -11.864 1.00 95.19 98 PHE A N 1
ATOM 800 C CA . PHE A 1 98 ? 6.345 -5.158 -12.475 1.00 95.19 98 PHE A CA 1
ATOM 801 C C . PHE A 1 98 ? 5.662 -6.242 -11.628 1.00 95.19 98 PHE A C 1
ATOM 803 O O . PHE A 1 98 ? 4.429 -6.313 -11.596 1.00 95.19 98 PHE A O 1
ATOM 810 N N . LYS A 1 99 ? 6.437 -7.084 -10.927 1.00 93.50 99 LYS A N 1
ATOM 811 C CA . LYS A 1 99 ? 5.880 -8.069 -9.986 1.00 93.50 99 LYS A CA 1
ATOM 812 C C . LYS A 1 99 ? 5.196 -7.391 -8.802 1.00 93.50 99 LYS A C 1
ATOM 814 O O . LYS A 1 99 ? 4.099 -7.823 -8.439 1.00 93.50 99 LYS A O 1
ATOM 819 N N . ASP A 1 100 ? 5.815 -6.363 -8.228 1.00 93.44 100 ASP A N 1
ATOM 820 C CA . ASP A 1 100 ? 5.248 -5.614 -7.108 1.00 93.44 100 ASP A CA 1
ATOM 821 C C . ASP A 1 100 ? 3.974 -4.869 -7.526 1.00 93.44 100 ASP A C 1
ATOM 823 O O . ASP A 1 100 ? 2.921 -5.097 -6.931 1.00 93.44 100 ASP A O 1
ATOM 827 N N . ILE A 1 101 ? 4.006 -4.127 -8.640 1.00 95.69 101 ILE A N 1
ATOM 828 C CA . ILE A 1 101 ? 2.828 -3.450 -9.212 1.00 95.69 101 ILE A CA 1
ATOM 829 C C . ILE A 1 101 ? 1.670 -4.438 -9.395 1.00 95.69 101 ILE A C 1
ATOM 831 O O . ILE A 1 101 ? 0.550 -4.191 -8.943 1.00 95.69 101 ILE A O 1
ATOM 835 N N . ALA A 1 102 ? 1.925 -5.590 -10.023 1.00 95.69 102 ALA A N 1
ATOM 836 C CA . ALA A 1 102 ? 0.893 -6.600 -10.229 1.00 95.69 102 ALA A CA 1
ATOM 837 C C . ALA A 1 102 ? 0.369 -7.173 -8.901 1.00 95.69 102 ALA A C 1
ATOM 839 O O . ALA A 1 102 ? -0.829 -7.408 -8.764 1.00 95.69 102 ALA A O 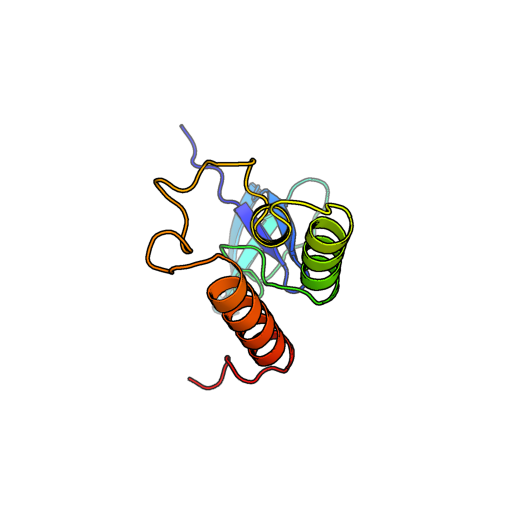1
ATOM 840 N N . SER A 1 103 ? 1.245 -7.407 -7.921 1.00 93.38 103 SER A N 1
ATOM 841 C CA . SER A 1 103 ? 0.873 -7.877 -6.579 1.00 93.38 103 SER A CA 1
ATOM 842 C C . SER A 1 103 ? -0.029 -6.871 -5.856 1.00 93.38 103 SER A C 1
ATOM 844 O O . SER A 1 103 ? -1.099 -7.241 -5.367 1.00 93.38 103 SER A O 1
ATOM 846 N N . ARG A 1 104 ? 0.354 -5.590 -5.864 1.00 93.94 104 ARG A N 1
ATOM 847 C CA . ARG A 1 104 ? -0.411 -4.474 -5.294 1.00 93.94 104 ARG A CA 1
ATOM 848 C C . ARG A 1 104 ? -1.787 -4.350 -5.940 1.00 93.94 104 ARG A C 1
ATOM 850 O O . ARG A 1 104 ? -2.786 -4.313 -5.230 1.00 93.94 104 ARG A O 1
ATOM 857 N N . ILE A 1 105 ? -1.873 -4.423 -7.271 1.00 94.94 105 ILE A N 1
ATOM 858 C CA . ILE A 1 105 ? -3.154 -4.414 -8.002 1.00 94.94 105 ILE A CA 1
ATOM 859 C C . ILE A 1 105 ? -4.060 -5.577 -7.582 1.00 94.94 105 ILE A C 1
ATOM 861 O O . ILE A 1 105 ? -5.247 -5.362 -7.349 1.00 94.94 105 ILE A O 1
ATOM 865 N N . ARG A 1 106 ? -3.535 -6.806 -7.468 1.00 92.94 106 ARG A N 1
ATOM 866 C CA . ARG A 1 106 ? -4.336 -7.966 -7.031 1.00 92.94 106 ARG A CA 1
ATOM 867 C C . ARG A 1 106 ? -4.889 -7.768 -5.620 1.00 92.94 106 ARG A C 1
ATOM 869 O O . ARG A 1 106 ? -6.082 -7.962 -5.402 1.00 92.94 106 ARG A O 1
ATOM 876 N N . LYS A 1 107 ? -4.056 -7.295 -4.686 1.00 88.44 107 LYS A N 1
ATOM 877 C CA . LYS A 1 107 ? -4.491 -6.961 -3.319 1.00 88.44 107 LYS A CA 1
ATOM 878 C C . LYS A 1 107 ? -5.562 -5.871 -3.314 1.00 88.44 107 LYS A C 1
ATOM 880 O O . LYS A 1 107 ? -6.598 -6.045 -2.690 1.00 88.44 107 LYS A O 1
ATOM 885 N N . LEU A 1 108 ? -5.368 -4.798 -4.080 1.00 89.56 108 LEU A N 1
ATOM 886 C CA . LEU A 1 108 ? -6.333 -3.698 -4.202 1.00 89.56 108 LEU A CA 1
ATOM 887 C C . LEU A 1 108 ? -7.655 -4.111 -4.871 1.00 89.56 108 LEU A C 1
ATOM 889 O O . LEU A 1 108 ? -8.673 -3.448 -4.680 1.00 89.56 108 LEU A O 1
ATOM 893 N N . ARG A 1 109 ? -7.658 -5.207 -5.638 1.00 89.75 109 ARG A N 1
ATOM 894 C CA . ARG A 1 109 ? -8.867 -5.846 -6.180 1.00 89.75 109 ARG A CA 1
ATOM 895 C C . ARG A 1 109 ? -9.551 -6.802 -5.192 1.00 89.75 109 ARG A C 1
ATOM 897 O O . ARG A 1 109 ? -10.595 -7.347 -5.538 1.00 89.75 109 ARG A O 1
ATOM 904 N N . GLY A 1 110 ? -8.987 -7.006 -4.000 1.00 83.25 110 GLY A N 1
ATOM 905 C CA . GLY A 1 110 ? -9.489 -7.946 -2.995 1.00 83.25 110 GLY A CA 1
ATOM 906 C C . GLY A 1 110 ? -9.100 -9.406 -3.250 1.00 83.25 110 GLY A C 1
ATOM 907 O O . GLY A 1 110 ? -9.674 -10.303 -2.646 1.00 83.25 110 GLY A O 1
ATOM 908 N N . GLU A 1 111 ? -8.132 -9.679 -4.132 1.00 77.56 111 GLU A N 1
ATOM 909 C CA . GLU A 1 111 ? -7.706 -11.050 -4.477 1.00 77.56 111 GLU A CA 1
ATOM 910 C C . GLU A 1 111 ? -6.721 -11.659 -3.451 1.00 77.56 111 GLU A C 1
ATOM 912 O O . GLU A 1 111 ? -6.199 -12.747 -3.679 1.00 77.56 111 GLU A O 1
ATOM 917 N N . GLY A 1 112 ? -6.431 -10.959 -2.345 1.00 59.75 112 GLY A N 1
ATOM 918 C CA . GLY A 1 112 ? -5.443 -11.356 -1.330 1.00 59.75 112 GLY A CA 1
ATOM 919 C C . GLY A 1 112 ? -5.986 -11.578 0.086 1.00 59.75 112 GLY A C 1
ATOM 920 O O . GLY A 1 112 ? -5.198 -11.943 0.950 1.00 59.75 112 GLY A O 1
ATOM 921 N N . ASP A 1 113 ? -7.289 -11.376 0.313 1.00 52.94 113 ASP A N 1
ATOM 922 C CA . ASP A 1 113 ? -7.943 -11.505 1.631 1.00 52.94 113 ASP A CA 1
ATOM 923 C C . ASP A 1 113 ? -8.759 -12.808 1.765 1.00 52.94 113 ASP A C 1
ATOM 925 O O . ASP A 1 113 ? -9.632 -12.931 2.622 1.00 52.94 113 ASP A O 1
ATOM 929 N N . ALA A 1 114 ? -8.506 -13.783 0.887 1.00 39.75 114 ALA A N 1
ATOM 930 C CA . ALA A 1 114 ? -9.057 -15.128 0.989 1.00 39.75 114 ALA A CA 1
ATOM 931 C C . ALA A 1 114 ? -8.050 -16.037 1.706 1.00 39.75 114 ALA A C 1
ATOM 933 O O . ALA A 1 114 ? -7.322 -16.765 1.039 1.00 39.75 114 ALA A O 1
ATOM 934 N N . ASP A 1 115 ? -7.994 -15.936 3.035 1.00 35.34 115 ASP A N 1
ATOM 935 C CA . ASP A 1 115 ? -7.559 -16.993 3.966 1.00 35.34 115 ASP A CA 1
ATOM 936 C C . ASP A 1 115 ? -8.076 -16.696 5.386 1.00 35.34 115 ASP A C 1
ATOM 938 O O . ASP A 1 115 ? -7.804 -15.589 5.911 1.00 35.34 115 ASP A O 1
#

pLDDT: mean 84.57, std 12.02, range [35.34, 96.56]

Radius of gyration: 18.43 Å; chains: 1; bounding box: 43×33×45 Å

Secondary structure (DSSP, 8-state):
-----EEE-TT--EEEEEEEEEEGGGTEEEEEETT---EEEGGG-BSSPPP-HHHHHHHHHHHHT-SSSHHHHHTT--TT--TT-TTTTSSSSHHHHHHHHHHHHHHHTTTT---